Protein AF-A0A6I5NIE0-F1 (afdb_monomer_lite)

pLDDT: mean 71.46, std 16.71, range [32.56, 95.81]

Secondary structure (DSSP, 8-state):
----PPPPPPPPPP-HHHHHHHHHTTTTS-GGG--EEEEEEEEEESS-------TT----------EEEEEEEEEEE-

Foldseek 3Di:
DDDPQQDADDDPDDDPVVVVVVVVVCVVDDPVPDKDKDKDKDFDAPDDPDDDDDPPDDPSPRDRHDTPDMDMDMDIDD

Structure (mmCIF, N/CA/C/O backbone):
data_AF-A0A6I5NIE0-F1
#
_entry.id   AF-A0A6I5NIE0-F1
#
loop_
_atom_site.group_PDB
_atom_site.id
_atom_site.type_symbol
_atom_site.label_atom_id
_atom_site.label_alt_id
_atom_site.label_comp_id
_atom_site.label_asym_id
_atom_site.label_entity_id
_atom_site.label_seq_id
_atom_site.pdbx_PDB_ins_code
_atom_site.Cartn_x
_atom_site.Cartn_y
_atom_site.Cartn_z
_atom_site.occupancy
_atom_site.B_iso_or_equiv
_atom_site.auth_seq_id
_atom_site.auth_comp_id
_atom_site.auth_asym_id
_atom_site.auth_atom_id
_atom_site.pdbx_PDB_model_num
ATOM 1 N N . MET A 1 1 ? 29.484 -7.229 -23.838 1.00 32.56 1 MET A N 1
ATOM 2 C CA . MET A 1 1 ? 28.023 -7.440 -23.801 1.00 32.56 1 MET A CA 1
ATOM 3 C C . MET A 1 1 ? 27.682 -8.065 -22.458 1.00 32.56 1 MET A C 1
ATOM 5 O O . MET A 1 1 ? 27.831 -9.270 -22.314 1.00 32.56 1 MET A O 1
ATOM 9 N N . ALA A 1 2 ? 27.378 -7.253 -21.445 1.00 36.28 2 ALA A N 1
ATOM 10 C CA . ALA A 1 2 ? 26.989 -7.777 -20.137 1.00 36.28 2 ALA A CA 1
ATOM 11 C C . ALA A 1 2 ? 25.527 -8.240 -20.214 1.00 36.28 2 ALA A C 1
ATOM 13 O O . ALA A 1 2 ? 24.656 -7.446 -20.557 1.00 36.28 2 ALA A O 1
ATOM 14 N N . SER A 1 3 ? 25.283 -9.524 -19.955 1.00 38.19 3 SER A N 1
ATOM 15 C CA . SER A 1 3 ? 23.934 -10.071 -19.801 1.00 38.19 3 SER A CA 1
ATOM 16 C C . SER A 1 3 ? 23.346 -9.532 -18.495 1.00 38.19 3 SER A C 1
ATOM 18 O O . SER A 1 3 ? 23.875 -9.813 -17.421 1.00 38.19 3 SER A O 1
ATOM 20 N N . LEU A 1 4 ? 22.306 -8.703 -18.588 1.00 45.47 4 LEU A N 1
ATOM 21 C CA . LEU A 1 4 ? 21.559 -8.181 -17.442 1.00 45.47 4 LEU A CA 1
ATOM 22 C C . LEU A 1 4 ? 20.586 -9.265 -16.959 1.00 45.47 4 LEU A C 1
ATOM 24 O O . LEU A 1 4 ? 19.437 -9.315 -17.389 1.00 45.47 4 LEU A O 1
ATOM 28 N N . GLU A 1 5 ? 21.047 -10.166 -16.094 1.00 50.03 5 GLU A N 1
ATOM 29 C CA . GLU A 1 5 ? 20.154 -11.126 -15.438 1.00 50.03 5 GLU A CA 1
ATOM 30 C C . GLU A 1 5 ? 19.188 -10.387 -14.495 1.00 50.03 5 GLU A C 1
ATOM 32 O O . GLU A 1 5 ? 19.603 -9.697 -13.557 1.00 50.03 5 GLU A O 1
ATOM 37 N N . LYS A 1 6 ? 17.880 -10.519 -14.752 1.00 50.78 6 LYS A N 1
ATOM 38 C CA . LYS A 1 6 ? 16.826 -9.946 -13.908 1.00 50.78 6 LYS A CA 1
ATOM 39 C C . LYS A 1 6 ? 16.731 -10.745 -12.607 1.00 50.78 6 LYS A C 1
ATOM 41 O O . LYS A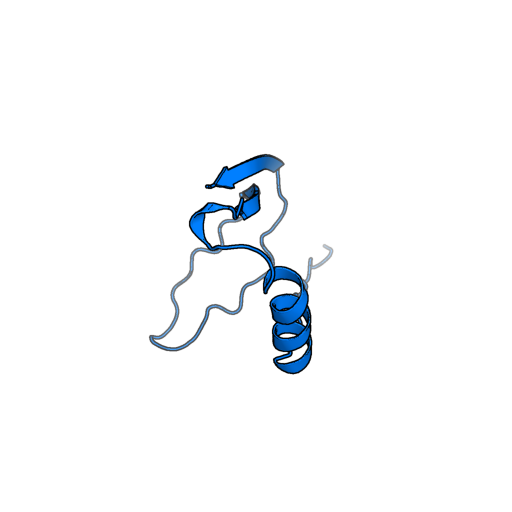 1 6 ? 16.484 -11.946 -12.613 1.00 50.78 6 LYS A O 1
ATOM 46 N N . LYS A 1 7 ? 16.924 -10.066 -11.479 1.00 48.41 7 LYS A N 1
ATOM 47 C CA . LYS A 1 7 ? 16.728 -10.637 -10.138 1.00 48.41 7 LYS A CA 1
ATOM 48 C C . LYS A 1 7 ? 15.234 -10.886 -9.883 1.00 48.41 7 LYS A C 1
ATOM 50 O O . LYS A 1 7 ? 14.409 -10.125 -10.369 1.00 48.41 7 LYS A O 1
ATOM 55 N N . SER A 1 8 ? 14.890 -11.903 -9.100 1.00 47.50 8 SER A N 1
ATOM 56 C CA . SER A 1 8 ? 13.539 -12.116 -8.562 1.00 47.50 8 SER A CA 1
ATOM 57 C C . SER A 1 8 ? 13.480 -11.619 -7.117 1.00 47.50 8 SER A C 1
ATOM 59 O O . SER A 1 8 ? 14.407 -11.888 -6.351 1.00 47.50 8 SER A O 1
ATOM 61 N N . ASP A 1 9 ? 12.424 -10.905 -6.734 1.00 48.56 9 ASP A N 1
ATOM 62 C CA . ASP A 1 9 ? 12.107 -10.678 -5.320 1.00 48.56 9 ASP A CA 1
ATOM 63 C C . ASP A 1 9 ? 11.210 -11.825 -4.848 1.00 48.56 9 ASP A C 1
ATOM 65 O O . ASP A 1 9 ? 10.200 -12.121 -5.479 1.00 48.56 9 ASP A O 1
ATOM 69 N N . ALA A 1 10 ? 11.622 -12.521 -3.790 1.00 47.84 10 ALA A N 1
ATOM 70 C CA . ALA A 1 10 ? 10.743 -13.442 -3.083 1.00 47.84 10 ALA A CA 1
ATOM 71 C C . ALA A 1 10 ? 9.906 -12.620 -2.097 1.00 47.84 10 ALA A C 1
ATOM 73 O O . ALA A 1 10 ? 10.473 -11.843 -1.325 1.00 47.84 10 ALA A O 1
ATOM 74 N N . ASP A 1 11 ? 8.584 -12.778 -2.129 1.00 53.81 11 ASP A N 1
ATOM 75 C CA . ASP A 1 11 ? 7.705 -12.149 -1.146 1.00 53.81 11 ASP A CA 1
ATOM 76 C C . ASP A 1 11 ? 8.016 -12.703 0.256 1.00 53.81 11 ASP A C 1
ATOM 78 O O . ASP A 1 11 ? 8.212 -13.915 0.403 1.00 53.81 11 ASP A O 1
ATOM 82 N N . PRO A 1 12 ? 8.081 -11.855 1.299 1.00 60.34 12 PRO A N 1
ATOM 83 C CA . PRO A 1 12 ? 8.182 -12.341 2.665 1.00 60.34 12 PRO A CA 1
ATOM 84 C C . PRO A 1 12 ? 6.960 -13.203 3.008 1.00 60.34 12 PRO A C 1
ATOM 86 O O . PRO A 1 12 ? 5.822 -12.878 2.668 1.00 60.34 12 PRO A O 1
ATOM 89 N N . GLU A 1 13 ? 7.224 -14.323 3.675 1.00 59.06 13 GLU A N 1
ATOM 90 C CA . GLU A 1 13 ? 6.223 -15.319 4.043 1.00 59.06 13 GLU A CA 1
ATOM 91 C C . GLU A 1 13 ? 5.192 -14.726 5.020 1.00 59.06 13 GLU A C 1
ATOM 93 O O . GLU A 1 13 ? 5.519 -13.938 5.908 1.00 59.06 13 GLU A O 1
ATOM 98 N N . TRP A 1 14 ? 3.920 -15.067 4.818 1.00 66.69 14 TRP A N 1
ATOM 99 C CA . TRP A 1 14 ? 2.801 -14.595 5.632 1.00 66.69 14 TRP A CA 1
ATOM 100 C C . TRP A 1 14 ? 2.901 -15.131 7.071 1.00 66.69 14 TRP A C 1
ATOM 102 O O . TRP A 1 14 ? 2.996 -16.340 7.264 1.00 66.69 14 TRP A O 1
ATOM 112 N N . ASP A 1 15 ? 2.825 -14.239 8.067 1.00 80.06 15 ASP A N 1
ATOM 113 C CA . ASP A 1 15 ? 2.881 -14.581 9.496 1.00 80.06 15 ASP A CA 1
ATOM 114 C C . ASP A 1 15 ? 1.536 -14.273 10.201 1.00 80.06 15 ASP A C 1
ATOM 116 O O . ASP A 1 15 ? 1.172 -13.100 10.369 1.00 80.06 15 ASP A O 1
ATOM 120 N N . PRO A 1 16 ? 0.769 -15.302 10.605 1.00 74.81 16 PRO A N 1
ATOM 121 C CA . PRO A 1 16 ? -0.506 -15.130 11.297 1.00 74.81 16 PRO A CA 1
ATOM 122 C C . PRO A 1 16 ? -0.378 -14.586 12.718 1.00 74.81 16 PRO A C 1
ATOM 124 O O . PRO A 1 16 ? -1.286 -13.883 13.170 1.00 74.81 16 PRO A O 1
ATOM 127 N N . GLU A 1 17 ? 0.696 -14.927 13.431 1.00 78.88 17 GLU A N 1
ATOM 128 C CA . GLU A 1 17 ? 0.840 -14.625 14.859 1.00 78.88 17 GLU A CA 1
ATOM 129 C C . GLU A 1 17 ? 1.035 -13.122 15.049 1.00 78.88 17 GLU A C 1
ATOM 131 O O . GLU A 1 17 ? 0.315 -12.479 15.817 1.00 78.88 17 GLU A O 1
ATOM 136 N N . LYS A 1 18 ? 1.893 -12.532 14.215 1.00 76.50 18 LYS A N 1
ATOM 137 C CA . LYS A 1 18 ? 2.129 -11.087 14.182 1.00 76.50 18 LYS A CA 1
ATOM 138 C C . LYS A 1 18 ? 0.859 -10.277 13.895 1.00 76.50 18 LYS A C 1
ATOM 140 O O . LYS A 1 18 ? 0.613 -9.244 14.512 1.00 76.50 18 LYS A O 1
ATOM 145 N N . ARG A 1 19 ? -0.001 -10.769 12.994 1.00 76.25 19 ARG A N 1
ATOM 146 C CA . ARG A 1 19 ? -1.277 -10.108 12.663 1.00 76.25 19 ARG A CA 1
ATOM 147 C C . ARG A 1 19 ? -2.238 -10.085 13.853 1.00 76.25 19 ARG A C 1
ATOM 149 O O . ARG A 1 19 ? -3.020 -9.144 14.002 1.00 76.25 19 ARG A O 1
ATOM 156 N N . GLN A 1 20 ? -2.223 -11.135 14.670 1.00 75.69 20 GLN A N 1
ATOM 157 C CA . GLN A 1 20 ? -3.071 -11.218 15.850 1.00 75.69 20 GLN A CA 1
ATOM 158 C C . GLN A 1 20 ? -2.615 -10.225 16.927 1.00 75.69 20 GLN A C 1
ATOM 160 O O . GLN A 1 20 ? -3.468 -9.557 17.513 1.00 75.69 20 GLN A O 1
ATOM 165 N N . GLU A 1 21 ? -1.306 -10.066 17.133 1.00 77.69 21 GLU A N 1
ATOM 166 C CA . GLU A 1 21 ? -0.737 -9.082 18.067 1.00 77.69 21 GLU A CA 1
ATOM 167 C C . GLU A 1 21 ? -1.139 -7.642 17.710 1.00 77.69 21 GLU A C 1
ATOM 169 O O . GLU A 1 21 ? -1.625 -6.907 18.574 1.00 77.69 21 GLU A O 1
ATOM 174 N N . ASP A 1 22 ? -1.052 -7.269 16.429 1.00 76.06 22 ASP A N 1
ATOM 175 C CA . ASP A 1 22 ? -1.415 -5.928 15.947 1.00 76.06 22 ASP A CA 1
ATOM 176 C C . ASP A 1 22 ? -2.893 -5.581 16.224 1.00 76.06 22 ASP A C 1
ATOM 178 O O . ASP A 1 22 ? -3.236 -4.434 16.522 1.00 76.06 22 ASP A O 1
ATOM 182 N N . SER A 1 23 ? -3.786 -6.577 16.187 1.00 71.88 23 SER A N 1
ATOM 183 C CA . SER A 1 23 ? -5.221 -6.370 16.431 1.00 71.88 23 SER A CA 1
ATOM 184 C C . SER A 1 23 ? -5.551 -5.992 17.882 1.00 71.88 23 SER A C 1
AT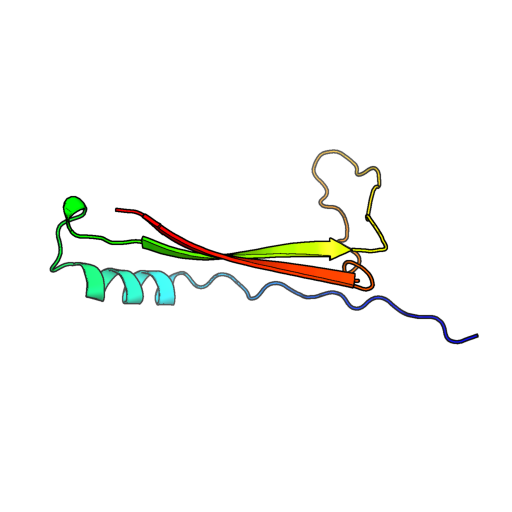OM 186 O O . SER A 1 23 ? -6.541 -5.301 18.131 1.00 71.88 23 SER A O 1
ATOM 188 N N . VAL A 1 24 ? -4.706 -6.385 18.843 1.00 75.69 24 VAL A N 1
ATOM 189 C CA . VAL A 1 24 ? -4.929 -6.142 20.278 1.00 75.69 24 VAL A CA 1
ATOM 190 C C . VAL A 1 24 ? -4.825 -4.652 20.614 1.00 75.69 24 VAL A C 1
ATOM 192 O O . VAL A 1 24 ? -5.580 -4.154 21.449 1.00 75.69 24 VAL A O 1
ATOM 195 N N . GLY A 1 25 ? -3.943 -3.913 19.932 1.00 77.56 25 GLY A N 1
ATOM 196 C CA . GLY A 1 25 ? -3.749 -2.476 20.156 1.00 77.56 25 GLY A CA 1
ATOM 197 C C . GLY A 1 25 ? -4.929 -1.600 19.716 1.00 77.56 25 GLY A C 1
ATOM 198 O O . GLY A 1 25 ? -5.099 -0.496 20.231 1.00 77.56 25 GLY A O 1
ATOM 199 N N . LEU A 1 26 ? -5.769 -2.097 18.803 1.00 79.31 26 LEU A N 1
ATOM 200 C CA . LEU A 1 26 ? -6.930 -1.378 18.264 1.00 79.31 26 LEU A CA 1
ATOM 201 C C . LEU A 1 26 ? -8.222 -1.628 19.055 1.00 79.31 26 LEU A C 1
ATOM 203 O O . LEU A 1 26 ? -9.196 -0.901 18.873 1.00 79.31 26 LEU A O 1
ATOM 207 N N . ALA A 1 27 ? -8.228 -2.615 19.957 1.00 80.50 27 ALA A N 1
ATOM 208 C CA . ALA A 1 27 ? -9.394 -3.006 20.750 1.00 80.50 27 ALA A CA 1
ATOM 209 C C . ALA A 1 27 ? -10.095 -1.865 21.529 1.00 80.50 27 ALA A C 1
ATOM 211 O O . ALA A 1 27 ? -11.313 -1.946 21.690 1.00 80.50 27 ALA A O 1
ATOM 212 N N . PRO A 1 28 ? -9.402 -0.810 22.013 1.00 87.88 28 PRO A N 1
ATOM 213 C CA . PRO A 1 28 ? -10.057 0.293 22.723 1.00 87.88 28 PRO A CA 1
ATOM 214 C C . PRO A 1 28 ? -10.886 1.243 21.846 1.00 87.88 28 PRO A C 1
ATOM 216 O O . PRO A 1 28 ? -11.598 2.080 22.399 1.00 87.88 28 PRO A O 1
ATOM 219 N N . PHE A 1 29 ? -10.772 1.171 20.517 1.00 87.75 29 PHE A N 1
ATOM 220 C CA . PHE A 1 29 ? -11.382 2.130 19.594 1.00 87.75 29 PHE A CA 1
ATOM 221 C C . PHE A 1 29 ? -12.507 1.485 18.787 1.00 87.75 29 PHE A C 1
ATOM 223 O O . PHE A 1 29 ? -12.337 0.405 18.218 1.00 87.75 29 PHE A O 1
ATOM 230 N N . GLU A 1 30 ? -13.638 2.174 18.660 1.00 89.31 30 GLU A N 1
ATOM 231 C CA . GLU A 1 30 ? -14.712 1.753 17.760 1.00 89.31 30 GLU A CA 1
ATOM 232 C C . GLU A 1 30 ? -14.310 1.974 16.299 1.00 89.31 30 GLU A C 1
ATOM 234 O O . GLU A 1 30 ? -13.582 2.911 15.980 1.00 89.31 30 GLU A O 1
ATOM 239 N N . VAL A 1 31 ? -14.834 1.148 15.388 1.00 86.38 31 VAL A N 1
ATOM 240 C CA . VAL A 1 31 ? -14.480 1.184 13.955 1.00 86.38 31 VAL A CA 1
ATOM 241 C C . VAL A 1 31 ? -14.692 2.569 13.336 1.00 86.38 31 VAL A C 1
ATOM 243 O O . VAL A 1 31 ? -13.884 3.014 12.532 1.00 86.38 31 VAL A O 1
ATOM 246 N N . HIS A 1 32 ? -15.736 3.292 13.748 1.00 89.38 32 HIS A N 1
ATOM 247 C CA . HIS A 1 32 ? -16.014 4.649 13.261 1.00 89.38 32 HIS A CA 1
ATOM 248 C C . HIS A 1 32 ? -15.019 5.712 13.749 1.00 89.38 32 HIS A C 1
ATOM 250 O O . HIS A 1 32 ? -15.144 6.868 13.365 1.00 89.38 32 HIS A O 1
ATOM 256 N N . GLN A 1 33 ? -14.074 5.351 14.616 1.00 90.44 33 GLN A N 1
ATOM 257 C CA . GLN A 1 33 ? -12.994 6.218 15.090 1.00 90.44 33 GLN A CA 1
ATOM 258 C C . GLN A 1 33 ? -11.665 5.900 14.394 1.00 90.44 33 GLN A C 1
ATOM 260 O O . GLN A 1 33 ? -10.653 6.541 14.678 1.00 90.44 33 GLN A O 1
ATOM 265 N N . TRP A 1 34 ? -11.635 4.878 13.534 1.00 89.81 34 TRP A N 1
ATOM 266 C CA . TRP A 1 34 ? -10.416 4.448 12.869 1.00 89.81 34 TRP A CA 1
ATOM 267 C C . TRP A 1 34 ? -10.143 5.336 11.658 1.00 89.81 34 TRP A C 1
ATOM 269 O O . TRP A 1 34 ? -11.030 5.625 10.862 1.00 89.81 34 TRP A O 1
ATOM 279 N N . VAL A 1 35 ? -8.882 5.730 11.503 1.00 90.12 35 VAL A N 1
ATOM 280 C CA . VAL A 1 35 ? -8.380 6.367 10.286 1.00 90.12 35 VAL A CA 1
ATOM 281 C C . VAL A 1 35 ? -7.341 5.440 9.685 1.00 90.12 35 VAL A C 1
ATOM 283 O O . VAL A 1 35 ? -6.298 5.184 10.286 1.00 90.12 35 VAL A O 1
ATOM 286 N N . TYR A 1 36 ? -7.627 4.935 8.496 1.00 90.25 36 TYR A N 1
ATOM 287 C CA . TYR A 1 36 ? -6.711 4.109 7.729 1.00 90.25 36 TYR A CA 1
ATOM 288 C C . TYR A 1 36 ? -5.783 5.019 6.938 1.00 90.25 36 TYR A C 1
ATOM 290 O O . TYR A 1 36 ? -6.246 5.877 6.192 1.00 90.25 36 TYR A O 1
ATOM 298 N N . LEU A 1 37 ? -4.478 4.834 7.096 1.00 93.31 37 LEU A N 1
ATOM 299 C CA . LEU A 1 37 ? -3.464 5.553 6.339 1.00 93.31 37 LEU A CA 1
ATOM 300 C C . LEU A 1 37 ? -2.715 4.552 5.471 1.00 93.31 37 LEU A C 1
ATOM 302 O O . LEU A 1 37 ? -2.202 3.562 5.988 1.00 93.31 37 LEU A O 1
ATOM 306 N N . ASP A 1 38 ? -2.632 4.832 4.177 1.00 94.00 38 ASP A N 1
ATOM 307 C CA . ASP A 1 38 ? -1.843 4.024 3.254 1.00 94.00 38 ASP A CA 1
ATOM 308 C C . ASP A 1 38 ? -1.023 4.907 2.313 1.00 94.00 38 ASP A C 1
ATOM 310 O O . ASP A 1 38 ? -1.347 6.078 2.064 1.00 94.00 38 ASP A O 1
ATOM 314 N N . ALA A 1 39 ? 0.063 4.330 1.814 1.00 93.56 39 ALA A N 1
ATOM 315 C CA . ALA A 1 39 ? 0.948 4.930 0.843 1.00 93.56 39 ALA A CA 1
ATOM 316 C C . ALA A 1 39 ? 1.126 3.966 -0.325 1.00 93.56 39 ALA A C 1
ATOM 318 O O . ALA A 1 39 ? 1.566 2.830 -0.156 1.00 93.56 39 ALA A O 1
ATOM 319 N N . ALA A 1 40 ? 0.869 4.450 -1.530 1.00 91.69 40 ALA A N 1
ATOM 320 C CA . ALA A 1 40 ? 1.101 3.679 -2.735 1.00 91.69 40 ALA A CA 1
ATOM 321 C C . ALA A 1 40 ? 1.885 4.498 -3.760 1.00 91.69 40 ALA A C 1
ATOM 323 O O . ALA A 1 40 ? 2.050 5.715 -3.656 1.00 91.69 40 ALA A O 1
ATOM 324 N N . GLY A 1 41 ? 2.474 3.787 -4.716 1.00 89.38 41 GLY A N 1
ATOM 325 C CA . GLY A 1 41 ? 3.311 4.372 -5.749 1.00 89.38 41 GLY A CA 1
ATOM 326 C C . GLY A 1 41 ? 2.955 3.808 -7.109 1.00 89.38 41 GLY A C 1
ATOM 327 O O . GLY A 1 41 ? 2.865 2.593 -7.274 1.00 89.38 41 GLY A O 1
ATOM 328 N N . LEU A 1 42 ? 2.787 4.698 -8.077 1.00 86.31 42 LEU A N 1
ATOM 329 C CA . LEU A 1 42 ? 2.717 4.374 -9.493 1.00 86.31 42 LEU A CA 1
ATOM 330 C C . LEU A 1 42 ? 4.098 4.636 -10.085 1.00 86.31 42 LEU A C 1
ATOM 332 O O . LEU A 1 42 ? 4.573 5.770 -10.066 1.00 86.31 42 LEU A O 1
ATOM 336 N N . ASN A 1 43 ? 4.755 3.582 -10.559 1.00 83.62 43 ASN A N 1
ATOM 337 C CA . ASN A 1 43 ? 6.008 3.709 -11.297 1.00 83.62 43 ASN A CA 1
ATOM 338 C C . ASN A 1 43 ? 5.695 3.740 -12.799 1.00 83.62 43 ASN A C 1
ATOM 340 O O . ASN A 1 43 ? 4.783 3.034 -13.231 1.00 83.62 43 ASN A O 1
ATOM 344 N N . ASP A 1 44 ? 6.476 4.495 -13.569 1.00 78.75 44 ASP A N 1
ATOM 345 C CA . ASP A 1 44 ? 6.535 4.398 -15.030 1.00 78.75 44 ASP A CA 1
ATOM 346 C C . ASP A 1 44 ? 7.715 3.485 -15.414 1.00 78.75 44 ASP A C 1
ATOM 348 O O . ASP A 1 44 ? 8.877 3.868 -15.235 1.00 78.75 44 ASP A O 1
ATOM 352 N N . PRO A 1 45 ? 7.468 2.219 -15.798 1.00 72.56 45 PRO A N 1
ATOM 353 C CA . PRO A 1 45 ? 8.521 1.321 -16.252 1.00 72.56 45 PRO A CA 1
ATOM 354 C C . PRO A 1 45 ? 8.780 1.481 -17.758 1.00 72.56 45 PRO A C 1
ATOM 356 O O . PRO A 1 45 ? 7.844 1.540 -18.552 1.00 72.56 45 PRO A O 1
ATOM 359 N N . GLU A 1 46 ? 10.051 1.441 -18.167 1.00 65.38 46 GLU A N 1
ATOM 360 C CA . GLU A 1 46 ? 10.415 1.383 -19.597 1.00 65.38 46 GLU A CA 1
ATOM 361 C C . GLU A 1 46 ? 9.977 0.058 -20.241 1.00 65.38 46 GLU A C 1
ATOM 363 O O . GLU A 1 46 ? 9.516 0.022 -21.381 1.00 65.38 46 GLU A O 1
ATOM 368 N N . ASP A 1 47 ? 10.089 -1.033 -19.478 1.00 61.62 47 ASP A N 1
ATOM 369 C CA . ASP A 1 47 ? 9.705 -2.378 -19.892 1.00 61.62 47 ASP A CA 1
ATOM 370 C C . ASP A 1 47 ? 8.384 -2.784 -19.238 1.00 61.62 47 ASP A C 1
ATOM 372 O O . ASP A 1 47 ? 8.318 -3.073 -18.037 1.00 61.62 47 ASP A O 1
ATOM 376 N N . TYR A 1 48 ? 7.337 -2.895 -20.051 1.00 59.34 48 TYR A N 1
ATOM 377 C CA . TYR A 1 48 ? 6.100 -3.545 -19.642 1.00 59.34 48 TYR A CA 1
ATOM 378 C C . TYR A 1 48 ? 6.210 -5.045 -19.903 1.00 59.34 48 TYR A C 1
ATOM 380 O O . TYR A 1 48 ? 6.298 -5.485 -21.051 1.00 59.34 48 TYR A O 1
ATOM 388 N N . GLY A 1 49 ? 6.166 -5.844 -18.836 1.00 58.59 49 GLY A N 1
ATOM 389 C CA . GLY A 1 49 ? 6.092 -7.302 -18.911 1.00 58.59 49 GLY A CA 1
ATOM 390 C C . GLY A 1 49 ? 4.734 -7.776 -19.431 1.00 58.59 49 GLY A C 1
ATOM 391 O O . GLY A 1 49 ? 3.973 -8.400 -18.699 1.00 58.59 49 GLY A O 1
ATOM 392 N N . TYR A 1 50 ? 4.389 -7.465 -20.680 1.00 54.50 50 TYR A N 1
ATOM 393 C CA . TYR A 1 50 ? 3.247 -8.087 -21.336 1.00 54.50 50 TYR A CA 1
ATOM 394 C C . TYR A 1 50 ? 3.654 -9.471 -21.824 1.00 54.50 50 TYR A C 1
ATOM 396 O O . TYR A 1 50 ? 4.487 -9.616 -22.717 1.00 54.50 50 TYR A O 1
ATOM 404 N N . GLY A 1 51 ? 3.017 -10.501 -21.281 1.00 57.97 51 GLY A N 1
ATOM 405 C CA . GLY A 1 51 ? 3.119 -11.839 -21.833 1.00 57.97 51 GLY A CA 1
ATOM 406 C C . GLY A 1 51 ? 1.893 -12.691 -21.532 1.00 57.97 51 GLY A C 1
ATOM 407 O O . GLY A 1 51 ? 1.056 -12.365 -20.692 1.00 57.97 51 GLY A O 1
ATOM 408 N N . TRP A 1 52 ? 1.774 -13.794 -22.267 1.00 52.12 52 TRP A N 1
ATOM 409 C CA . TRP A 1 52 ? 0.696 -14.768 -22.120 1.00 52.12 52 TRP A CA 1
ATOM 410 C C . TRP A 1 52 ? 1.076 -15.852 -21.103 1.00 52.12 52 TRP A C 1
ATOM 412 O O . TRP A 1 52 ? 2.169 -16.411 -21.179 1.00 52.12 52 TRP A O 1
ATOM 422 N N . CYS A 1 53 ? 0.183 -16.157 -20.157 1.00 59.09 53 CYS A N 1
ATOM 423 C CA . CYS A 1 53 ? 0.342 -17.267 -19.214 1.00 59.09 53 CYS A CA 1
ATOM 424 C C . CYS A 1 53 ? -0.816 -18.260 -19.321 1.00 59.09 53 CYS A C 1
ATOM 426 O O . CYS A 1 53 ? -1.961 -17.898 -19.602 1.00 59.09 53 CYS A O 1
ATOM 428 N N . LEU A 1 54 ? -0.511 -19.531 -19.050 1.00 57.25 54 LEU A N 1
ATOM 429 C CA . LEU A 1 54 ? -1.517 -20.580 -18.913 1.00 57.25 54 LEU A CA 1
ATOM 430 C C . LEU A 1 54 ? -2.437 -20.280 -17.722 1.00 57.25 54 LEU A C 1
ATOM 432 O O . LEU A 1 54 ? -1.984 -19.869 -16.654 1.00 57.25 54 LEU A O 1
ATOM 436 N N . LYS A 1 55 ? -3.737 -20.545 -17.888 1.00 63.25 55 LYS A N 1
ATOM 437 C CA . LYS A 1 55 ? -4.747 -20.369 -16.836 1.00 63.25 55 LYS A CA 1
ATOM 438 C C . LYS A 1 55 ? -4.333 -21.125 -15.565 1.00 63.25 55 LYS A C 1
ATOM 440 O O . LYS A 1 55 ? -4.154 -22.339 -15.604 1.00 63.25 55 LYS A O 1
ATOM 445 N N . GLY A 1 56 ? -4.204 -20.408 -14.449 1.00 72.44 56 GLY A N 1
ATOM 446 C CA . GLY A 1 56 ? -3.810 -20.974 -13.152 1.00 72.44 56 GLY A CA 1
ATOM 447 C C . GLY A 1 56 ? -2.304 -20.976 -12.865 1.00 72.44 56 GLY A C 1
ATOM 448 O O . GLY A 1 56 ? -1.906 -21.457 -11.809 1.00 72.44 56 GLY A O 1
ATOM 449 N N . LYS A 1 57 ? -1.466 -20.430 -13.755 1.00 56.16 57 LYS A N 1
ATOM 450 C CA . LYS A 1 57 ? -0.060 -20.127 -13.456 1.00 56.16 57 LYS A CA 1
ATOM 451 C C . LYS A 1 57 ? 0.140 -18.615 -13.415 1.00 56.16 57 LYS A C 1
ATOM 453 O O . LYS A 1 57 ? -0.268 -17.918 -14.341 1.00 56.16 57 LYS A O 1
ATOM 458 N N . GLY A 1 58 ? 0.744 -18.122 -12.334 1.00 56.25 58 GLY A N 1
ATOM 459 C CA . GLY A 1 58 ? 1.221 -16.743 -12.272 1.00 56.25 58 GLY A CA 1
ATOM 460 C C . GLY A 1 58 ? 2.339 -16.533 -13.290 1.00 56.25 58 GLY A C 1
ATOM 461 O O . GLY A 1 58 ? 3.098 -17.464 -13.571 1.00 56.25 58 GLY A O 1
ATOM 462 N N . PHE A 1 59 ? 2.436 -15.326 -13.846 1.00 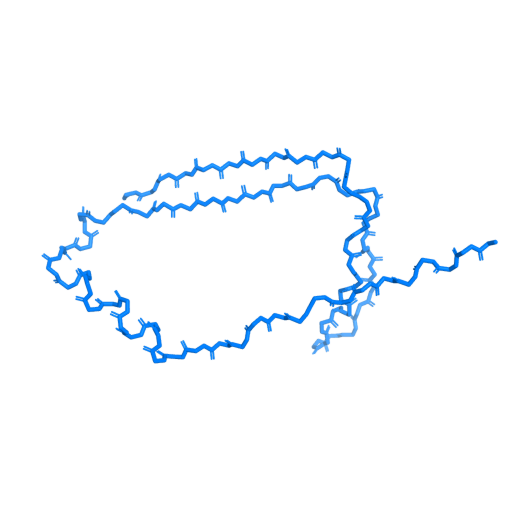61.59 59 PHE A N 1
ATOM 463 C CA . PHE A 1 59 ? 3.630 -14.939 -14.590 1.00 61.59 59 PHE A CA 1
ATOM 464 C C . PHE A 1 59 ? 4.831 -15.087 -13.657 1.00 61.59 59 PHE A C 1
ATOM 466 O O . PHE A 1 59 ? 4.758 -14.643 -12.510 1.00 61.59 59 PHE A O 1
ATOM 473 N N . THR A 1 60 ? 5.931 -15.688 -14.118 1.00 56.72 60 THR A N 1
ATOM 474 C CA . THR A 1 60 ? 7.211 -15.468 -13.444 1.00 56.72 60 THR A CA 1
ATOM 475 C C . THR A 1 60 ? 7.465 -13.980 -13.617 1.00 56.72 60 THR A C 1
ATOM 477 O O . TH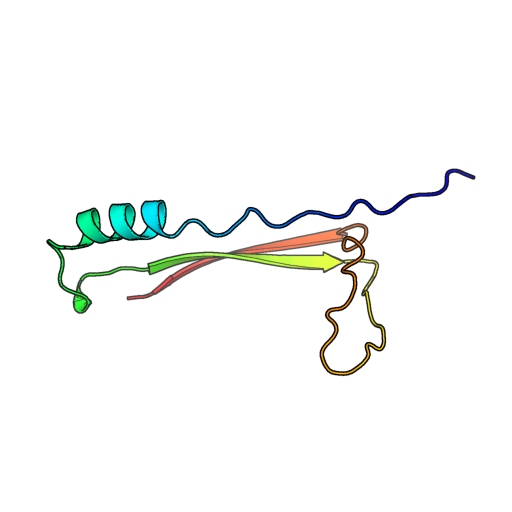R A 1 60 ? 7.775 -13.543 -14.724 1.00 56.72 60 THR A O 1
ATOM 480 N N . ALA A 1 61 ? 7.172 -13.189 -12.586 1.00 56.06 61 ALA A N 1
ATOM 481 C CA . ALA A 1 61 ? 7.345 -11.753 -12.632 1.00 56.06 61 ALA A CA 1
ATOM 482 C C . ALA A 1 61 ? 8.847 -11.501 -12.750 1.00 56.06 61 ALA A C 1
ATOM 484 O O . ALA A 1 61 ? 9.581 -11.466 -11.764 1.00 56.06 61 ALA A O 1
ATOM 485 N N . GLU A 1 62 ? 9.330 -11.413 -13.985 1.00 55.59 62 GLU A N 1
ATOM 486 C CA . GLU A 1 62 ? 10.590 -10.757 -14.256 1.00 55.59 62 GLU A CA 1
ATOM 487 C C . GLU A 1 62 ? 10.508 -9.390 -13.580 1.00 55.59 62 GLU A C 1
ATOM 489 O O . GLU A 1 62 ? 9.501 -8.696 -13.750 1.00 55.59 62 GLU A O 1
ATOM 494 N N . ARG A 1 63 ? 11.517 -9.020 -12.777 1.00 55.66 63 ARG A N 1
ATOM 495 C CA . ARG A 1 63 ? 11.555 -7.686 -12.168 1.00 55.66 63 ARG A CA 1
ATOM 496 C C . ARG A 1 63 ? 11.214 -6.660 -13.242 1.00 55.66 63 ARG A C 1
ATOM 498 O O . ARG A 1 63 ? 11.816 -6.689 -14.323 1.00 55.66 63 ARG A O 1
ATOM 505 N N . CYS A 1 64 ? 10.248 -5.791 -12.937 1.00 56.44 64 CYS A N 1
ATOM 506 C CA . CYS A 1 64 ? 9.991 -4.610 -13.748 1.00 56.44 64 CYS A CA 1
ATOM 507 C C . CYS A 1 64 ? 11.345 -3.948 -14.026 1.00 56.44 64 CYS A C 1
ATOM 509 O O . CYS A 1 64 ? 12.196 -3.896 -13.133 1.00 56.44 64 CYS A O 1
ATOM 511 N N . GLY A 1 65 ? 11.573 -3.574 -15.285 1.00 60.47 65 GLY A N 1
ATOM 512 C CA . GLY A 1 65 ? 12.847 -3.027 -15.739 1.00 60.47 65 GLY A CA 1
ATOM 513 C C . GLY A 1 65 ? 13.175 -1.677 -15.095 1.00 60.47 65 GLY A C 1
ATOM 514 O O . GLY A 1 65 ? 12.752 -1.357 -13.986 1.00 60.47 65 GLY A O 1
ATOM 515 N N . HIS A 1 66 ? 13.958 -0.863 -15.794 1.00 64.94 66 HIS A N 1
ATOM 516 C CA . HIS A 1 66 ? 14.287 0.480 -15.326 1.00 64.94 66 HIS A CA 1
ATOM 517 C C . HIS A 1 66 ? 13.005 1.313 -15.130 1.00 64.94 66 HIS A C 1
ATOM 519 O O . HIS A 1 66 ? 12.091 1.259 -15.956 1.00 64.94 66 HIS A O 1
ATOM 525 N N . HIS A 1 67 ? 12.927 2.053 -14.022 1.00 72.12 67 HIS A N 1
ATOM 526 C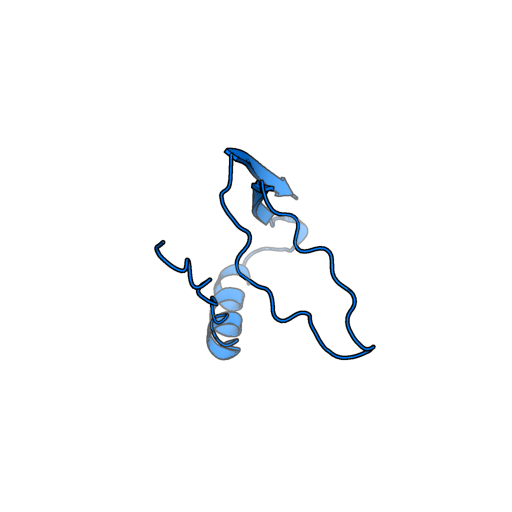 CA . HIS A 1 67 ? 11.851 3.006 -13.760 1.00 72.12 67 HIS A CA 1
ATOM 527 C C . HIS A 1 67 ? 12.354 4.403 -14.105 1.00 72.12 67 HIS A C 1
ATOM 529 O O . HIS A 1 67 ? 13.377 4.829 -13.566 1.00 72.12 67 HIS A O 1
ATOM 535 N N . THR A 1 68 ? 11.648 5.103 -14.982 1.00 78.62 68 THR A N 1
ATOM 536 C CA . THR A 1 68 ? 11.966 6.483 -15.381 1.00 78.62 68 THR A CA 1
ATOM 537 C C . THR A 1 68 ? 11.444 7.468 -14.349 1.00 78.62 68 THR A C 1
ATOM 539 O O . THR A 1 68 ? 12.153 8.382 -13.928 1.00 78.62 68 THR A O 1
ATOM 542 N N . GLU A 1 69 ? 10.210 7.248 -13.900 1.00 84.69 69 GLU A N 1
ATOM 543 C CA . GLU A 1 69 ? 9.491 8.144 -13.005 1.00 84.69 69 GLU A CA 1
ATOM 544 C C . GLU A 1 69 ? 8.672 7.364 -11.968 1.00 84.69 69 GLU A C 1
ATOM 546 O O . GLU A 1 69 ? 8.315 6.195 -12.148 1.00 84.69 69 GLU A O 1
ATOM 551 N N . ARG A 1 70 ? 8.362 8.024 -10.847 1.00 87.12 70 ARG A N 1
ATOM 552 C CA . ARG A 1 70 ? 7.463 7.501 -9.814 1.00 87.12 70 ARG A CA 1
ATOM 553 C C . ARG A 1 70 ? 6.606 8.612 -9.234 1.00 87.12 70 ARG A C 1
ATOM 555 O O . ARG A 1 70 ? 7.125 9.601 -8.719 1.00 87.12 70 ARG A O 1
ATOM 562 N N . VAL A 1 71 ? 5.300 8.379 -9.204 1.00 91.62 71 VAL A N 1
ATOM 563 C CA . VAL A 1 71 ? 4.342 9.184 -8.447 1.00 91.62 71 VAL A CA 1
ATOM 564 C C . VAL A 1 71 ? 3.972 8.421 -7.184 1.00 91.62 71 VAL A C 1
ATOM 566 O O . VAL A 1 71 ? 3.385 7.344 -7.251 1.00 91.62 71 VAL A O 1
ATOM 569 N N . SER A 1 72 ? 4.314 8.978 -6.026 1.00 92.81 72 SER A N 1
ATOM 570 C CA . SER A 1 72 ? 3.906 8.439 -4.727 1.00 92.81 72 SER A CA 1
ATOM 571 C C . SER A 1 72 ? 2.726 9.238 -4.187 1.00 92.81 72 SER A C 1
ATOM 573 O O . SER A 1 72 ? 2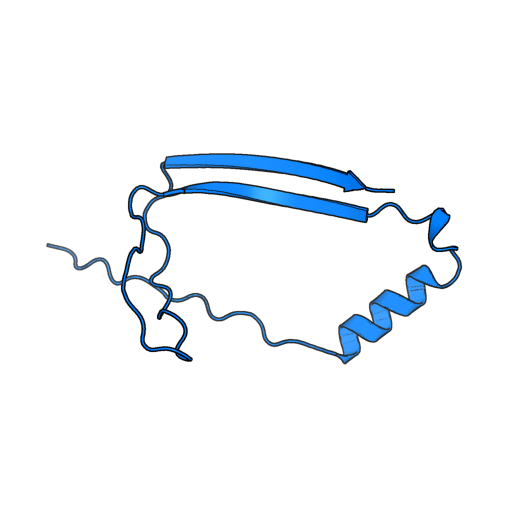.723 10.466 -4.261 1.00 92.81 72 SER A O 1
ATOM 575 N N . PHE A 1 73 ? 1.743 8.550 -3.623 1.00 94.38 73 PHE A N 1
ATOM 576 C CA . PHE A 1 73 ? 0.570 9.152 -3.004 1.00 94.38 73 PHE A CA 1
ATOM 577 C C . PHE A 1 73 ? 0.349 8.553 -1.621 1.00 94.38 73 PHE A C 1
ATOM 579 O O . PHE A 1 73 ? 0.576 7.368 -1.392 1.00 94.38 73 PHE A O 1
ATOM 586 N N . MET A 1 74 ? -0.081 9.406 -0.696 1.00 95.81 74 MET A N 1
ATOM 587 C CA . MET A 1 74 ? -0.485 9.027 0.650 1.00 95.81 74 MET A CA 1
ATOM 588 C C . MET A 1 74 ? -1.909 9.497 0.863 1.00 95.81 74 MET A C 1
ATOM 590 O O . MET A 1 74 ? -2.234 10.648 0.560 1.00 95.81 74 MET A O 1
ATOM 594 N N . THR A 1 75 ? -2.751 8.616 1.382 1.00 94.88 75 THR A N 1
ATOM 595 C CA . THR A 1 75 ? -4.167 8.913 1.579 1.00 94.88 75 THR A CA 1
ATOM 596 C C . THR A 1 75 ? -4.638 8.392 2.918 1.00 94.88 75 THR A C 1
ATOM 598 O O . THR A 1 75 ? -4.273 7.290 3.325 1.00 94.88 75 THR A O 1
ATOM 601 N N . ALA A 1 76 ? -5.476 9.191 3.572 1.00 93.69 76 ALA A N 1
ATOM 602 C CA . ALA A 1 76 ? -6.219 8.783 4.748 1.00 93.69 76 ALA A CA 1
ATOM 603 C C . ALA A 1 76 ? -7.669 8.473 4.357 1.00 93.69 76 ALA A C 1
ATOM 605 O O . ALA A 1 76 ? -8.268 9.208 3.567 1.00 93.69 76 ALA A O 1
ATOM 606 N N . TRP A 1 77 ? -8.225 7.409 4.924 1.00 90.12 77 TRP A N 1
ATOM 607 C CA . TRP A 1 77 ? -9.629 7.032 4.814 1.00 90.12 77 TRP A CA 1
ATOM 608 C C . TRP A 1 77 ? -10.231 6.883 6.213 1.00 90.12 77 TRP A C 1
ATOM 610 O O . TRP A 1 77 ? -9.587 6.323 7.098 1.00 90.12 77 TRP A O 1
ATOM 620 N N . HIS A 1 78 ? -11.450 7.376 6.404 1.00 85.44 78 HIS A N 1
ATOM 621 C CA . HIS A 1 78 ? -12.204 7.336 7.659 1.00 85.44 78 HIS A CA 1
ATOM 622 C C . HIS A 1 78 ? -13.608 6.784 7.388 1.00 85.44 78 HIS A C 1
ATOM 624 O O . HIS A 1 78 ? -14.123 7.009 6.269 1.00 85.44 78 HIS A O 1
#

Sequence (78 aa):
MASLEKKSDADPEWDPEKRQEDSVGLAPFEVHQWVYLDAAGLNDPEDYGYGWCLKGKGFTAERCGHHTERVSFMTAWH

Radius of gyration: 19.07 Å; chains: 1; bounding box: 44×30×46 Å